Protein AF-A0A6B3E1K4-F1 (afdb_monomer_lite)

Secondary structure (DSSP, 8-state):
-----HHHHHHHHHHTTS--PBPTTSS-B--SPTT--S-EE-SSTT-SSTT-S---EE---

pLDDT: mean 80.76, std 10.57, range [42.41, 91.56]

Structure (mmCIF, N/CA/C/O backbone):
data_AF-A0A6B3E1K4-F1
#
_entry.id   AF-A0A6B3E1K4-F1
#
loop_
_atom_site.group_PDB
_atom_site.id
_atom_site.type_symbol
_atom_site.label_atom_id
_atom_site.label_alt_id
_atom_site.label_comp_id
_atom_site.label_asym_id
_atom_site.label_entity_id
_atom_site.label_seq_id
_atom_site.pdbx_PDB_ins_code
_atom_site.Cartn_x
_atom_site.Cartn_y
_atom_site.Cartn_z
_atom_site.occupancy
_atom_site.B_iso_or_equiv
_atom_site.auth_seq_id
_atom_site.auth_comp_id
_atom_site.auth_asym_id
_atom_site.auth_atom_id
_atom_site.pdbx_PDB_model_num
ATOM 1 N N . MET A 1 1 ? 19.134 10.166 4.895 1.00 42.41 1 MET A N 1
ATOM 2 C CA . MET A 1 1 ? 18.348 8.962 4.555 1.00 42.41 1 MET A CA 1
ATOM 3 C C . MET A 1 1 ? 17.941 9.134 3.114 1.00 42.41 1 MET A C 1
ATOM 5 O O . MET A 1 1 ? 17.322 10.144 2.823 1.00 42.41 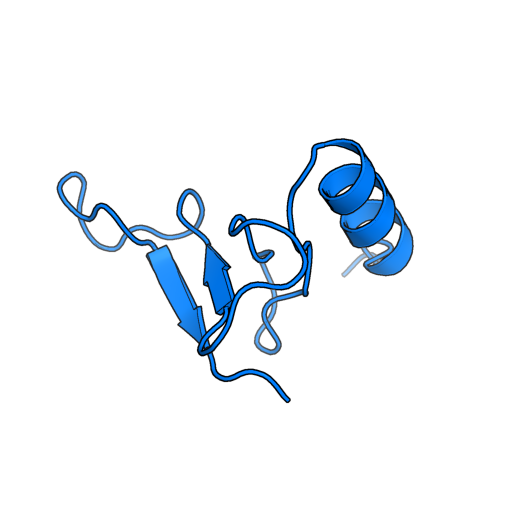1 MET A O 1
ATOM 9 N N . SER A 1 2 ? 18.435 8.255 2.238 1.00 48.72 2 SER A N 1
ATOM 10 C CA . SER A 1 2 ? 18.256 8.329 0.784 1.00 48.72 2 SER A CA 1
ATOM 11 C C . SER A 1 2 ? 16.806 8.651 0.447 1.00 48.72 2 SER A C 1
ATOM 13 O O . SER A 1 2 ? 15.925 7.989 0.994 1.00 48.72 2 SER A O 1
ATOM 15 N N . GLU A 1 3 ? 16.581 9.618 -0.444 1.00 51.34 3 GLU A N 1
ATOM 16 C CA . GLU A 1 3 ? 15.386 9.719 -1.285 1.00 51.34 3 GLU A CA 1
ATOM 17 C C . GLU A 1 3 ? 15.209 8.374 -2.001 1.00 51.34 3 GLU A C 1
ATOM 19 O O . GLU A 1 3 ? 15.633 8.173 -3.137 1.00 51.34 3 GLU A O 1
ATOM 24 N N . TYR A 1 4 ? 14.693 7.380 -1.277 1.00 59.31 4 TYR A N 1
ATOM 25 C CA . TYR A 1 4 ? 14.069 6.209 -1.854 1.00 59.31 4 TYR A CA 1
ATOM 26 C C . TYR A 1 4 ? 12.983 6.804 -2.721 1.00 59.31 4 TYR A C 1
ATOM 28 O O . TYR A 1 4 ? 12.034 7.371 -2.199 1.00 59.31 4 TYR A O 1
ATOM 36 N N . ASP A 1 5 ? 13.237 6.811 -4.019 1.00 73.88 5 ASP A N 1
ATOM 37 C CA . ASP A 1 5 ? 12.473 7.537 -5.014 1.00 73.88 5 ASP A CA 1
ATOM 38 C C . ASP A 1 5 ? 11.050 6.959 -5.010 1.00 73.88 5 ASP A C 1
ATOM 40 O O . ASP A 1 5 ? 10.758 5.962 -5.673 1.00 73.88 5 ASP A O 1
ATOM 44 N N . GLU A 1 6 ? 10.192 7.496 -4.136 1.00 76.56 6 GLU A N 1
ATOM 45 C CA . GLU A 1 6 ? 8.863 6.961 -3.825 1.00 76.56 6 GLU A CA 1
ATOM 46 C C . GLU A 1 6 ? 8.036 6.859 -5.104 1.00 76.56 6 GLU A C 1
ATOM 48 O O . GLU A 1 6 ? 7.251 5.929 -5.271 1.00 76.56 6 GLU A O 1
ATOM 53 N N . ALA A 1 7 ? 8.293 7.764 -6.052 1.00 79.62 7 ALA A N 1
ATOM 54 C CA . ALA A 1 7 ? 7.752 7.733 -7.398 1.00 79.62 7 ALA A CA 1
ATOM 55 C C . ALA A 1 7 ? 8.207 6.493 -8.185 1.00 79.62 7 ALA A C 1
ATOM 57 O O . ALA A 1 7 ? 7.361 5.812 -8.766 1.00 79.62 7 ALA A O 1
ATOM 58 N N . LYS A 1 8 ? 9.500 6.139 -8.173 1.00 82.69 8 LYS A N 1
ATOM 59 C CA . LYS A 1 8 ? 9.992 4.897 -8.803 1.00 82.69 8 LYS A CA 1
ATOM 60 C C . LYS A 1 8 ? 9.432 3.649 -8.129 1.00 82.69 8 LYS A C 1
ATOM 62 O O . LYS A 1 8 ? 9.047 2.713 -8.826 1.00 82.69 8 LYS A O 1
ATOM 67 N N . VAL A 1 9 ? 9.353 3.628 -6.797 1.00 82.00 9 VAL A N 1
ATOM 68 C CA . VAL A 1 9 ? 8.766 2.497 -6.055 1.00 82.00 9 VAL A CA 1
ATOM 69 C C . VAL A 1 9 ? 7.285 2.355 -6.396 1.00 82.00 9 VAL A C 1
ATOM 71 O O . VAL A 1 9 ? 6.834 1.264 -6.744 1.00 82.00 9 VAL A O 1
ATOM 74 N N . ARG A 1 10 ? 6.538 3.462 -6.395 1.00 84.62 10 ARG A N 1
ATOM 75 C CA . ARG A 1 10 ? 5.133 3.494 -6.804 1.00 84.62 10 ARG A CA 1
ATOM 76 C C . ARG A 1 10 ? 4.967 3.034 -8.247 1.00 84.62 10 ARG A C 1
ATOM 78 O O . ARG A 1 10 ? 4.070 2.239 -8.511 1.00 84.62 10 ARG A O 1
ATOM 85 N N . GLN A 1 11 ? 5.821 3.474 -9.169 1.00 86.44 11 GLN A N 1
ATOM 86 C CA . GLN A 1 11 ? 5.773 3.052 -10.570 1.00 86.44 11 GLN A CA 1
ATOM 87 C C . GLN A 1 11 ? 6.026 1.545 -10.713 1.00 86.44 11 GLN A C 1
ATOM 89 O O . GLN A 1 11 ? 5.267 0.867 -11.403 1.00 86.44 11 GLN A O 1
ATOM 94 N N . ALA A 1 12 ? 7.035 1.006 -10.023 1.00 86.94 12 ALA A N 1
ATOM 95 C CA . ALA A 1 12 ? 7.333 -0.425 -10.022 1.00 86.94 12 ALA A CA 1
ATOM 96 C C . ALA A 1 12 ? 6.184 -1.252 -9.421 1.00 86.94 12 ALA A C 1
ATOM 98 O O . ALA A 1 12 ? 5.803 -2.281 -9.978 1.00 86.94 12 ALA A O 1
ATOM 99 N N . LEU A 1 13 ? 5.583 -0.782 -8.325 1.00 88.31 13 LEU A N 1
ATOM 100 C CA . LEU A 1 13 ? 4.441 -1.440 -7.688 1.00 88.31 13 LEU A CA 1
ATOM 101 C C . LEU A 1 13 ? 3.187 -1.388 -8.565 1.00 88.31 13 LEU A C 1
ATOM 103 O O . LEU A 1 13 ? 2.519 -2.407 -8.709 1.00 88.31 13 LEU A O 1
ATOM 107 N N . ASN A 1 14 ? 2.912 -0.257 -9.218 1.00 89.31 14 ASN A N 1
ATOM 108 C CA . ASN A 1 14 ? 1.810 -0.147 -10.178 1.00 89.31 14 ASN A CA 1
ATOM 109 C C . ASN A 1 14 ? 2.011 -1.085 -11.372 1.00 89.31 14 ASN A C 1
ATOM 111 O O . ASN A 1 14 ? 1.073 -1.786 -11.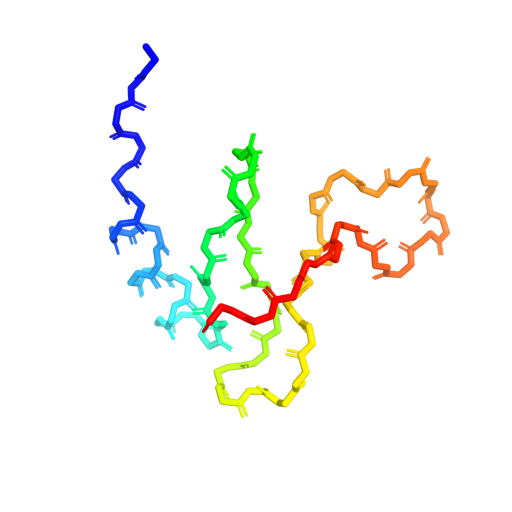751 1.00 89.31 14 ASN A O 1
ATOM 115 N N . ALA A 1 15 ? 3.232 -1.180 -11.906 1.00 89.38 15 ALA A N 1
ATOM 116 C CA . ALA A 1 15 ? 3.565 -2.143 -12.956 1.00 89.38 15 ALA A CA 1
ATOM 117 C C . ALA A 1 15 ? 3.399 -3.604 -12.494 1.00 89.38 15 ALA A C 1
ATOM 119 O O . ALA A 1 15 ? 2.988 -4.455 -13.278 1.00 89.38 15 ALA A O 1
ATOM 120 N N . ALA A 1 16 ? 3.657 -3.889 -11.215 1.00 88.44 16 ALA A N 1
ATOM 121 C CA . ALA A 1 16 ? 3.419 -5.192 -10.597 1.00 88.44 16 ALA A CA 1
ATOM 122 C C . ALA A 1 16 ? 1.940 -5.449 -10.225 1.00 88.44 16 ALA A C 1
ATOM 124 O O . ALA A 1 16 ? 1.625 -6.506 -9.679 1.00 88.44 16 ALA A O 1
ATOM 125 N N . GLY A 1 17 ? 1.026 -4.515 -10.515 1.00 89.19 17 GLY A N 1
ATOM 126 C CA . GLY A 1 17 ? -0.403 -4.663 -10.228 1.00 89.19 17 GLY A CA 1
ATOM 127 C C . GLY A 1 17 ? -0.799 -4.331 -8.788 1.00 89.19 17 GLY A C 1
ATOM 128 O O . GLY A 1 17 ? -1.837 -4.804 -8.317 1.00 89.19 17 GLY A O 1
ATOM 129 N N . TYR A 1 18 ? -0.005 -3.511 -8.097 1.00 91.00 18 TYR A N 1
ATOM 130 C CA . TYR A 1 18 ? -0.272 -2.992 -6.756 1.00 91.00 18 TYR A CA 1
ATOM 131 C C . TYR A 1 18 ? -0.537 -1.483 -6.763 1.00 91.00 18 TYR A C 1
ATOM 133 O O . TYR A 1 18 ? -0.046 -0.749 -7.610 1.00 91.00 18 TYR A O 1
ATOM 141 N N . CYS A 1 19 ? -1.294 -1.000 -5.780 1.00 91.56 19 CYS A N 1
ATOM 142 C CA . CYS A 1 19 ? -1.591 0.418 -5.589 1.00 91.56 19 CYS A CA 1
ATOM 143 C C . CYS A 1 19 ? -0.309 1.247 -5.412 1.00 91.56 19 CYS A C 1
ATOM 145 O O . CYS A 1 19 ? -0.165 2.309 -6.019 1.00 91.56 19 CYS A O 1
ATOM 147 N N . GLY A 1 20 ? 0.633 0.753 -4.606 1.00 88.81 20 GLY A N 1
ATOM 148 C CA . GLY A 1 20 ? 1.944 1.372 -4.436 1.00 88.81 20 GLY A CA 1
ATOM 149 C C . GLY A 1 20 ? 1.941 2.719 -3.715 1.00 88.81 20 GLY A C 1
ATOM 150 O O . GLY A 1 20 ? 2.959 3.400 -3.738 1.00 88.81 20 GLY A O 1
ATOM 151 N N . GLU A 1 21 ? 0.828 3.114 -3.086 1.00 89.75 21 GLU A N 1
ATOM 152 C CA . GLU A 1 21 ? 0.779 4.299 -2.222 1.00 89.75 21 GLU A CA 1
ATOM 153 C C . GLU A 1 21 ? 1.796 4.140 -1.078 1.00 89.75 21 GLU A C 1
ATOM 155 O O . GLU A 1 21 ? 1.772 3.104 -0.407 1.00 89.75 21 GLU A O 1
ATOM 160 N N . PRO A 1 22 ? 2.693 5.105 -0.834 1.00 86.94 22 PRO A N 1
ATOM 161 C CA . PRO A 1 22 ? 3.637 5.015 0.272 1.00 86.94 22 PRO A CA 1
ATOM 162 C C . PRO A 1 22 ? 2.931 5.179 1.626 1.00 86.94 22 PRO A C 1
ATOM 164 O O . PRO A 1 22 ? 1.990 5.962 1.776 1.00 86.94 22 PRO A O 1
ATOM 167 N N . TYR A 1 23 ? 3.405 4.446 2.637 1.00 83.62 23 TYR A N 1
ATOM 168 C CA . TYR A 1 23 ? 2.953 4.620 4.017 1.00 83.62 23 TYR A CA 1
ATOM 169 C C . TYR A 1 23 ? 3.503 5.951 4.576 1.00 83.62 23 TYR A C 1
ATOM 171 O O . TYR A 1 23 ? 4.725 6.080 4.681 1.00 83.62 23 TYR A O 1
ATOM 179 N N . PRO A 1 24 ? 2.660 6.928 4.977 1.00 79.56 24 PRO A N 1
ATOM 180 C CA . PRO A 1 24 ? 3.116 8.283 5.327 1.00 79.56 24 PRO A CA 1
ATOM 181 C C . PRO A 1 24 ? 4.155 8.373 6.462 1.00 79.56 24 PRO A C 1
ATOM 183 O O . PRO A 1 24 ? 5.040 9.220 6.390 1.00 79.56 24 PRO A O 1
ATOM 186 N N . PRO A 1 25 ? 4.105 7.526 7.509 1.00 76.56 25 PRO A N 1
ATOM 187 C CA . PRO A 1 25 ? 5.134 7.476 8.555 1.00 76.56 25 PRO A CA 1
ATOM 188 C C . PRO A 1 25 ? 6.464 6.843 8.113 1.00 76.56 25 PRO A C 1
ATOM 190 O O . PRO A 1 25 ? 7.384 6.739 8.923 1.00 76.56 25 PRO A O 1
ATOM 193 N N . GLY A 1 26 ? 6.565 6.409 6.855 1.00 70.25 26 GLY A N 1
ATOM 194 C CA . GLY A 1 26 ? 7.761 5.843 6.249 1.00 70.25 26 GLY A CA 1
ATOM 195 C C . GLY A 1 26 ? 7.870 4.322 6.379 1.00 70.25 26 GLY A C 1
ATOM 196 O O . GLY A 1 26 ? 7.481 3.708 7.376 1.00 70.25 26 GLY A O 1
ATOM 197 N N . GLY A 1 27 ? 8.457 3.708 5.349 1.00 73.75 27 GLY A N 1
ATOM 198 C CA . GLY A 1 27 ? 8.975 2.339 5.391 1.00 73.75 27 GLY A CA 1
ATOM 199 C C . GLY A 1 27 ? 8.136 1.246 4.724 1.00 73.75 27 GLY A C 1
ATOM 200 O O . GLY A 1 27 ? 8.620 0.125 4.681 1.00 73.75 27 GLY A O 1
ATOM 201 N N . GLY A 1 28 ? 6.940 1.525 4.196 1.00 83.31 28 GLY A N 1
ATOM 202 C CA . GLY A 1 28 ? 6.099 0.521 3.523 1.00 83.31 28 GLY A CA 1
ATOM 203 C C . GLY A 1 28 ? 5.333 1.083 2.326 1.00 83.31 28 GLY A C 1
ATOM 204 O O . GLY A 1 28 ? 5.333 2.2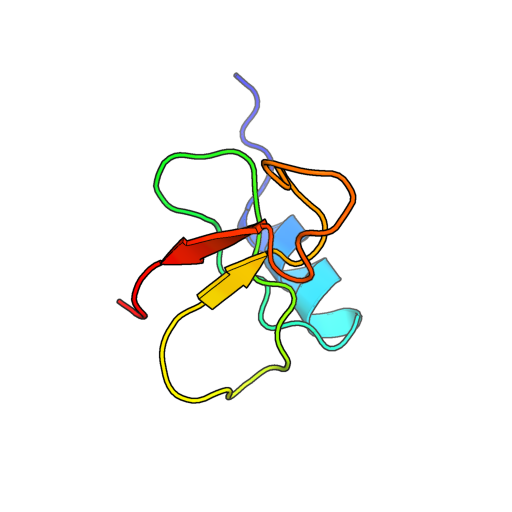96 2.093 1.00 83.31 28 GLY A O 1
ATOM 205 N N . SER A 1 29 ? 4.677 0.211 1.561 1.00 87.62 29 SER A N 1
ATOM 206 C CA . SER A 1 29 ? 3.868 0.616 0.403 1.00 87.62 29 SER A CA 1
ATOM 207 C C . SER A 1 29 ? 2.619 -0.244 0.262 1.00 87.62 29 SER A C 1
ATOM 209 O O . SER A 1 29 ? 2.609 -1.424 0.604 1.00 87.62 29 SER A O 1
ATOM 211 N N . CYS A 1 30 ? 1.539 0.345 -0.248 1.00 90.00 30 CYS A N 1
ATOM 212 C CA . CYS A 1 30 ? 0.272 -0.352 -0.386 1.00 90.00 30 CYS A CA 1
ATOM 213 C C . CYS A 1 30 ? 0.408 -1.505 -1.387 1.00 90.00 30 CYS A C 1
ATOM 215 O O . CYS A 1 30 ? 0.684 -1.289 -2.569 1.00 90.00 30 CYS A O 1
ATOM 217 N N . THR A 1 31 ? 0.145 -2.722 -0.921 1.00 90.06 31 THR A N 1
ATOM 218 C CA . THR A 1 31 ? 0.163 -3.952 -1.726 1.00 90.06 31 THR A CA 1
ATOM 219 C C . THR A 1 31 ? -1.241 -4.478 -2.018 1.00 90.06 31 THR A C 1
ATOM 221 O O . THR A 1 31 ? -1.433 -5.628 -2.407 1.00 90.06 31 THR A O 1
ATOM 224 N N . ARG A 1 32 ? -2.260 -3.621 -1.887 1.00 90.44 32 ARG A N 1
ATOM 225 C CA . ARG A 1 32 ? -3.592 -3.873 -2.456 1.00 90.44 32 ARG A CA 1
ATOM 226 C C . ARG A 1 32 ? -3.598 -3.613 -3.962 1.00 90.44 32 ARG A C 1
ATOM 228 O O . ARG A 1 32 ? -2.687 -2.990 -4.496 1.00 90.44 32 ARG A O 1
ATOM 235 N N . ARG A 1 33 ? -4.655 -4.053 -4.647 1.00 90.50 33 ARG A N 1
ATOM 236 C CA . ARG A 1 33 ? -4.861 -3.790 -6.082 1.00 90.50 33 ARG A CA 1
ATOM 237 C C . ARG A 1 33 ? -5.081 -2.292 -6.359 1.00 90.50 33 ARG A C 1
ATOM 239 O O . ARG A 1 33 ? -5.726 -1.636 -5.541 1.00 90.50 33 ARG A O 1
ATOM 246 N N . PRO A 1 34 ? -4.624 -1.753 -7.502 1.00 89.19 34 PRO A N 1
ATOM 247 C CA . PRO A 1 34 ? -4.975 -0.410 -7.952 1.00 89.19 34 PRO A CA 1
ATOM 248 C C . PRO A 1 34 ? -6.495 -0.200 -7.970 1.00 89.19 34 PRO A C 1
ATOM 250 O O . PRO A 1 34 ? -7.243 -1.109 -8.327 1.00 89.19 34 PRO A O 1
ATOM 253 N N . GLY A 1 35 ? -6.952 0.988 -7.565 1.00 85.06 35 GLY A N 1
ATOM 254 C CA . GLY A 1 35 ? -8.381 1.326 -7.529 1.00 85.06 35 GLY A CA 1
ATOM 255 C C . GLY A 1 35 ? -9.179 0.660 -6.401 1.00 85.06 35 GLY A C 1
ATOM 256 O O . GLY A 1 35 ? -10.405 0.615 -6.471 1.00 85.06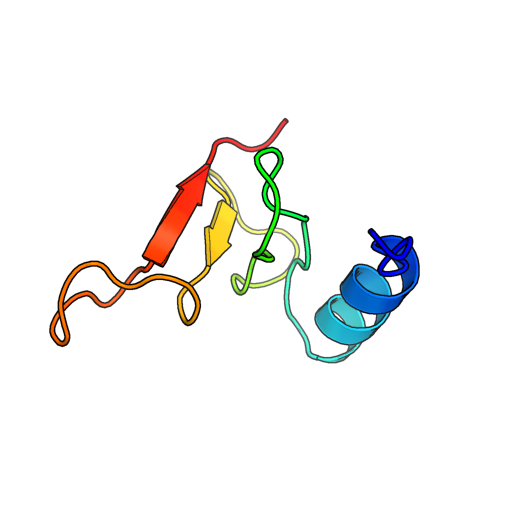 35 GLY A O 1
ATOM 257 N N . HIS A 1 36 ? -8.523 0.122 -5.365 1.00 88.06 36 HIS A N 1
ATOM 258 C CA . HIS A 1 36 ? -9.236 -0.392 -4.196 1.00 88.06 36 HIS A CA 1
ATOM 259 C C . HIS A 1 36 ? -10.002 0.722 -3.465 1.00 88.06 36 HIS A C 1
ATOM 261 O O . HIS A 1 36 ? -9.522 1.847 -3.330 1.00 88.06 36 HIS A O 1
ATOM 267 N N . GLY A 1 37 ? -11.171 0.377 -2.926 1.00 85.62 37 GLY A N 1
ATOM 268 C CA . GLY A 1 37 ? -11.876 1.219 -1.964 1.00 85.62 37 GLY A CA 1
ATOM 269 C C . GLY A 1 37 ? -11.323 1.054 -0.547 1.00 85.62 37 GLY A C 1
ATOM 270 O O . GLY A 1 37 ? -10.871 -0.037 -0.162 1.00 85.62 37 GLY A O 1
ATOM 271 N N . GLY A 1 38 ? -11.392 2.134 0.229 1.00 87.62 38 GLY A N 1
ATOM 272 C CA . GLY A 1 38 ? -11.022 2.167 1.641 1.00 87.62 38 GLY A CA 1
ATOM 273 C C . GLY A 1 38 ? -9.514 2.181 1.876 1.00 87.62 38 GLY A C 1
ATOM 274 O O . GLY A 1 38 ? -8.731 2.517 0.992 1.00 87.62 38 GLY A O 1
ATOM 275 N N . ASP A 1 39 ? -9.117 1.794 3.084 1.00 90.06 39 ASP A N 1
ATOM 276 C CA . ASP A 1 39 ? -7.742 1.954 3.555 1.00 90.06 39 ASP A CA 1
ATOM 277 C C . ASP A 1 39 ? -6.707 1.222 2.691 1.00 90.06 39 ASP A C 1
ATOM 279 O O . ASP A 1 39 ? -6.940 0.132 2.140 1.00 90.06 39 ASP A O 1
ATOM 283 N N . HIS A 1 40 ? -5.529 1.828 2.625 1.00 90.38 40 HIS A N 1
ATOM 284 C CA . HIS A 1 40 ? -4.326 1.196 2.122 1.00 90.38 40 HIS A CA 1
ATOM 285 C C . HIS A 1 40 ? -3.803 0.186 3.136 1.00 90.38 40 HIS A C 1
ATOM 287 O O . HIS A 1 40 ? -3.933 0.374 4.349 1.00 90.38 40 HIS A O 1
ATOM 293 N N . VAL A 1 41 ? -3.194 -0.882 2.628 1.00 89.69 41 VAL A N 1
ATOM 294 C CA . VAL A 1 41 ? -2.594 -1.917 3.463 1.00 89.69 41 VAL A CA 1
ATOM 295 C C . VAL A 1 41 ? -1.302 -2.419 2.842 1.00 89.69 41 VAL A C 1
ATOM 297 O O . VAL A 1 41 ? -1.217 -2.600 1.625 1.00 89.69 41 VAL A O 1
ATOM 300 N N . ASP A 1 42 ? -0.314 -2.679 3.687 1.00 88.62 42 ASP A N 1
ATOM 301 C CA . ASP A 1 42 ? 0.874 -3.443 3.329 1.00 88.62 42 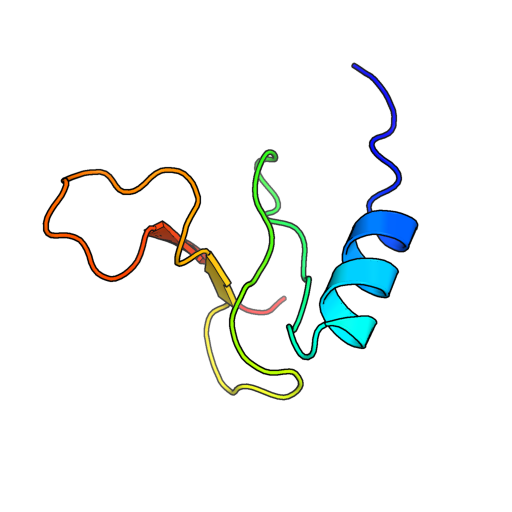ASP A CA 1
ATOM 302 C C . ASP A 1 42 ? 0.754 -4.848 3.936 1.00 88.62 42 ASP A C 1
ATOM 304 O O . ASP A 1 42 ? 0.811 -5.016 5.153 1.00 88.62 42 ASP A O 1
ATOM 308 N N . TYR A 1 43 ? 0.541 -5.866 3.100 1.00 84.44 43 TYR A N 1
ATOM 309 C CA . TYR A 1 43 ? 0.402 -7.258 3.533 1.00 84.44 43 TYR A CA 1
ATOM 310 C C . TYR A 1 43 ? 1.732 -7.923 3.910 1.00 84.44 43 TYR A C 1
ATOM 312 O O . TYR A 1 43 ? 1.723 -9.015 4.485 1.00 84.44 43 TYR A O 1
ATOM 320 N N . TYR A 1 44 ? 2.876 -7.325 3.582 1.00 77.94 44 TYR A N 1
ATOM 321 C CA . TYR A 1 44 ? 4.185 -7.972 3.711 1.00 77.94 44 TYR A CA 1
ATOM 322 C C . TYR A 1 44 ? 5.065 -7.286 4.751 1.00 77.94 44 TYR A C 1
ATOM 324 O O . TYR A 1 44 ? 5.783 -7.961 5.492 1.00 77.94 44 TYR A O 1
ATOM 332 N N . TYR A 1 45 ? 4.995 -5.961 4.846 1.00 75.25 45 TYR A N 1
ATOM 333 C CA . TYR A 1 45 ? 5.842 -5.196 5.747 1.00 75.25 45 TYR A CA 1
ATOM 334 C C . TYR A 1 45 ? 5.250 -5.069 7.156 1.00 75.25 45 TYR A C 1
ATOM 336 O O . TYR A 1 45 ? 4.070 -4.771 7.343 1.00 75.25 45 TYR A O 1
ATOM 344 N N . ARG A 1 46 ? 6.109 -5.268 8.168 1.00 70.00 46 ARG A N 1
ATOM 345 C CA . ARG A 1 46 ? 5.805 -5.123 9.606 1.00 70.00 46 ARG A CA 1
ATOM 346 C C . ARG A 1 46 ? 4.501 -5.801 10.062 1.00 70.00 46 ARG A C 1
ATOM 348 O O . ARG A 1 46 ? 3.707 -5.219 10.804 1.00 70.00 46 ARG A O 1
ATOM 355 N N . ARG A 1 47 ? 4.319 -7.069 9.690 1.00 71.25 47 ARG A N 1
ATOM 356 C CA . ARG A 1 47 ? 3.374 -7.948 10.398 1.00 71.25 47 ARG A CA 1
ATOM 357 C C . ARG A 1 47 ? 3.744 -7.971 11.882 1.00 71.25 47 ARG A C 1
ATOM 359 O O . ARG A 1 47 ? 4.913 -8.174 12.214 1.00 71.25 47 ARG A O 1
ATOM 366 N N . LYS A 1 48 ? 2.780 -7.732 12.776 1.00 73.19 48 LYS A N 1
ATOM 367 C CA . LYS A 1 48 ? 3.045 -7.721 14.227 1.00 73.19 48 LYS A CA 1
ATOM 368 C C . LYS A 1 48 ? 3.197 -9.140 14.766 1.00 73.19 48 LYS A C 1
ATOM 370 O O . LYS A 1 48 ? 3.891 -9.346 15.760 1.00 73.19 48 LYS A O 1
ATOM 375 N N . ARG A 1 49 ? 2.553 -10.110 14.114 1.00 77.38 49 ARG A N 1
ATOM 376 C CA . ARG A 1 49 ? 2.605 -11.538 14.432 1.00 77.38 49 ARG A CA 1
ATOM 377 C C . ARG A 1 49 ? 2.730 -12.371 13.153 1.00 77.38 49 ARG A C 1
ATOM 379 O O . ARG A 1 49 ? 2.239 -11.952 12.107 1.00 77.38 49 ARG A O 1
ATOM 386 N N . PRO A 1 50 ? 3.310 -13.584 13.221 1.00 74.06 50 PRO A N 1
ATOM 387 C CA . PRO A 1 50 ? 3.399 -14.485 12.067 1.00 74.06 50 PRO A CA 1
ATOM 388 C C . PRO A 1 50 ? 2.042 -14.862 11.454 1.00 74.06 50 PRO A C 1
ATOM 390 O O . PRO A 1 50 ? 1.970 -15.162 10.267 1.00 74.06 50 PRO A O 1
ATOM 393 N N . THR A 1 51 ? 0.975 -14.842 12.258 1.00 79.50 51 THR A N 1
ATOM 394 C CA . THR A 1 51 ? -0.401 -15.160 11.846 1.00 79.50 51 THR A CA 1
ATOM 395 C C . THR A 1 51 ? -1.151 -13.980 11.243 1.00 79.50 51 THR A C 1
ATOM 397 O O . THR A 1 51 ? -2.261 -14.166 10.753 1.00 79.50 51 THR A O 1
ATOM 400 N N . ASP A 1 52 ? -0.599 -12.768 11.315 1.00 74.12 52 ASP A N 1
ATOM 401 C CA . ASP A 1 52 ? -1.287 -11.600 10.786 1.00 74.12 52 ASP A CA 1
ATOM 402 C C . ASP A 1 52 ? -1.287 -11.679 9.260 1.00 74.12 52 ASP A C 1
ATOM 404 O O . ASP A 1 52 ? -0.239 -11.734 8.609 1.00 74.12 52 ASP A O 1
ATOM 408 N N . THR A 1 53 ? -2.485 -11.686 8.683 1.00 73.12 53 THR A N 1
ATOM 409 C CA . THR A 1 53 ? -2.662 -11.642 7.232 1.00 73.12 53 THR A CA 1
ATOM 410 C C . THR A 1 53 ? -2.393 -10.254 6.675 1.00 73.12 53 THR A C 1
ATOM 412 O O . THR A 1 53 ? -2.118 -10.149 5.490 1.00 73.12 53 THR A O 1
ATOM 415 N N . GLU A 1 54 ? -2.444 -9.212 7.513 1.00 78.06 54 GLU A N 1
ATOM 416 C CA . GLU A 1 54 ? -2.277 -7.801 7.153 1.00 78.06 54 GLU A CA 1
ATOM 417 C C . GLU A 1 54 ? -1.188 -7.157 8.026 1.00 78.06 54 GLU A C 1
ATOM 419 O O . GLU A 1 54 ? -1.116 -7.414 9.227 1.00 78.06 54 GLU A O 1
ATOM 424 N N . GLY A 1 55 ? -0.322 -6.334 7.432 1.00 78.94 55 GLY A N 1
ATOM 425 C CA . GLY A 1 55 ? 0.669 -5.541 8.158 1.00 78.94 55 GLY A CA 1
ATOM 426 C C . GLY A 1 55 ? 0.093 -4.193 8.588 1.00 78.94 55 GLY A C 1
ATOM 427 O O . GLY A 1 55 ? -0.833 -4.119 9.397 1.00 78.94 55 GLY A O 1
ATOM 428 N N . TYR A 1 56 ? 0.653 -3.100 8.068 1.00 83.00 56 TYR A N 1
ATOM 429 C CA . TYR A 1 56 ? 0.163 -1.751 8.370 1.00 83.00 56 TYR A CA 1
ATOM 430 C C . TYR A 1 56 ? -1.015 -1.354 7.491 1.00 83.00 56 TYR A C 1
ATOM 432 O O . TYR A 1 56 ? -0.984 -1.554 6.282 1.00 83.00 56 TYR A O 1
ATOM 440 N N . ARG A 1 57 ? -2.005 -0.713 8.116 1.00 87.31 57 ARG A N 1
ATOM 441 C CA . ARG A 1 57 ? -3.191 -0.135 7.484 1.00 87.31 57 ARG A CA 1
ATOM 442 C C . ARG A 1 57 ? -3.235 1.372 7.719 1.00 87.31 57 ARG A C 1
ATOM 444 O O . ARG A 1 57 ? -2.974 1.807 8.840 1.00 87.31 57 ARG A O 1
ATOM 451 N N . TRP A 1 58 ? -3.565 2.156 6.696 1.00 88.62 58 TRP A N 1
ATOM 452 C CA . TRP A 1 58 ? -3.710 3.613 6.810 1.00 88.62 58 TRP A CA 1
ATOM 453 C C . TRP A 1 58 ? -4.785 4.157 5.863 1.00 88.62 58 TRP A C 1
ATOM 455 O O . TRP A 1 58 ? -5.019 3.565 4.808 1.00 88.62 58 TRP A O 1
ATOM 465 N N . PRO A 1 59 ? -5.447 5.271 6.223 1.00 85.38 59 PRO A N 1
ATOM 466 C CA . PRO A 1 59 ? -6.526 5.825 5.414 1.00 85.38 59 PRO A CA 1
ATOM 467 C C . PRO A 1 59 ? -6.032 6.315 4.048 1.00 85.38 59 PRO A C 1
ATOM 469 O O . PRO A 1 59 ? -4.913 6.822 3.932 1.00 85.38 59 PRO A O 1
ATOM 472 N N . GLN A 1 60 ? -6.897 6.184 3.036 1.00 73.62 60 GLN A N 1
ATOM 473 C CA . GLN A 1 60 ? -6.774 6.916 1.770 1.00 73.62 60 GLN A CA 1
ATOM 474 C C . GLN A 1 60 ? -6.809 8.420 2.072 1.00 73.62 60 GLN A C 1
ATOM 476 O O . GLN A 1 60 ? -7.665 8.869 2.835 1.00 73.62 60 GLN A O 1
ATOM 481 N N . ARG A 1 61 ? -5.843 9.170 1.537 1.00 63.84 61 ARG A N 1
ATOM 482 C CA . ARG A 1 61 ? -5.792 10.634 1.652 1.00 63.84 61 ARG A CA 1
ATOM 483 C C . ARG A 1 61 ? -6.570 11.306 0.534 1.00 63.84 61 ARG A C 1
ATOM 485 O O . ARG A 1 61 ? -6.590 10.739 -0.579 1.00 63.84 61 ARG A O 1
#

Radius of gyration: 11.4 Å; chains: 1; bounding box: 30×26×27 Å

Sequence (61 aa):
MSEYDEAKVRQALNAAGYCGEPYPPGGGSCTRRPGHGGDHVDYYYRRKRPTDTEGYRWPQR

Foldseek 3Di:
DDPPVLVV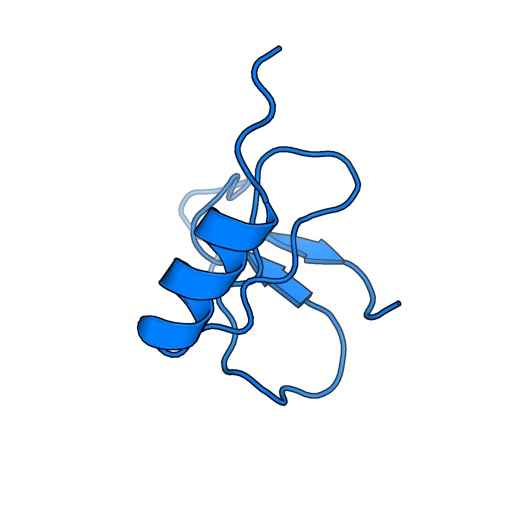QCVVLVVVQFNSCADVVDDAGFRHGHPDPWWGWGQPPQDVDPPDSTHDIDTDD